Protein AF-A0A7V9UDD9-F1 (afdb_monomer_lite)

pLDDT: mean 84.95, std 16.73, range [38.5, 98.56]

Radius of gyration: 14.51 Å; chains: 1; bounding box: 34×24×44 Å

Foldseek 3Di:
DDPLQDDQPPPPDDDLVSLLSNLLVVLCVVVVDPDDDPVCNVVSVVSSVVSSVVVVVCNVPPPPPPDPDD

Secondary structure (DSSP, 8-state):
--TT----TT-S---HHHHHHHHHHHHHHHH--SS--HHHHHHHHHHHHHHHHHHHHHHHHS--------

Sequence (70 aa):
MCRSIKTLRGEPEVTSEDVAAAALQYVRKLSGYRKPSVANQAVFDTAVAEVAAATERLLENLVSHRALSS

Structure (mmCIF, N/CA/C/O backbone):
data_AF-A0A7V9UDD9-F1
#
_entry.id   AF-A0A7V9UDD9-F1
#
loop_
_atom_site.group_PDB
_atom_site.id
_atom_site.type_symbol
_atom_site.label_atom_id
_atom_site.label_alt_id
_atom_site.label_comp_id
_atom_site.label_asym_id
_atom_site.label_entity_id
_atom_site.label_seq_id
_atom_site.pdbx_PDB_ins_code
_atom_site.Cartn_x
_atom_site.Cartn_y
_atom_site.Cartn_z
_atom_site.occupancy
_atom_site.B_iso_or_equiv
_atom_site.auth_seq_id
_atom_site.auth_comp_id
_atom_site.auth_asym_id
_atom_site.auth_atom_id
_atom_site.pdbx_PDB_model_num
ATOM 1 N N . MET A 1 1 ? 2.723 18.169 2.881 1.00 48.91 1 MET A N 1
ATOM 2 C CA . MET A 1 1 ? 3.230 17.521 1.653 1.00 48.91 1 MET A CA 1
ATOM 3 C C . MET A 1 1 ? 3.704 16.121 2.043 1.00 48.91 1 MET A C 1
ATOM 5 O O . MET A 1 1 ? 4.644 16.019 2.822 1.00 48.91 1 MET A O 1
ATOM 9 N N . CYS A 1 2 ? 2.966 15.063 1.680 1.00 51.97 2 CYS A N 1
ATOM 10 C CA . CYS A 1 2 ? 3.289 13.687 2.092 1.00 51.97 2 CYS A CA 1
ATOM 11 C C . CYS A 1 2 ? 4.550 13.216 1.365 1.00 51.97 2 CYS A C 1
ATOM 13 O O . CYS A 1 2 ? 4.552 13.157 0.142 1.00 51.97 2 CYS A O 1
ATOM 15 N N . ARG A 1 3 ? 5.614 12.893 2.107 1.00 60.12 3 ARG A N 1
ATOM 16 C CA . ARG A 1 3 ? 6.937 12.596 1.532 1.00 60.12 3 ARG A CA 1
ATOM 17 C C . ARG A 1 3 ? 7.048 11.251 0.796 1.00 60.12 3 ARG A C 1
ATOM 19 O O . ARG A 1 3 ? 8.039 11.066 0.107 1.00 60.12 3 ARG A O 1
ATOM 26 N N . SER A 1 4 ? 6.077 10.338 0.913 1.00 64.94 4 SER A N 1
ATOM 27 C CA . SER A 1 4 ? 6.204 8.970 0.362 1.00 64.94 4 SER A CA 1
ATOM 28 C C . SER A 1 4 ? 5.294 8.645 -0.829 1.00 64.94 4 SER A C 1
ATOM 30 O O . SER A 1 4 ? 5.368 7.538 -1.340 1.00 64.94 4 SER A O 1
ATOM 32 N N . ILE A 1 5 ? 4.459 9.578 -1.307 1.00 73.25 5 ILE A N 1
ATOM 33 C CA . ILE A 1 5 ? 3.829 9.434 -2.633 1.00 73.25 5 ILE A CA 1
ATOM 34 C C . ILE A 1 5 ? 4.729 10.168 -3.628 1.00 73.25 5 ILE A C 1
ATOM 36 O O . ILE A 1 5 ? 4.639 11.387 -3.772 1.00 73.25 5 ILE A O 1
ATOM 40 N N . LYS A 1 6 ? 5.637 9.416 -4.256 1.00 75.75 6 LYS A N 1
ATOM 41 C CA . LYS A 1 6 ? 6.519 9.863 -5.343 1.00 75.75 6 LYS A CA 1
ATOM 42 C C . LYS A 1 6 ? 6.268 9.016 -6.591 1.00 75.75 6 LYS A C 1
ATOM 44 O O . LYS A 1 6 ? 5.767 7.896 -6.495 1.00 75.75 6 LYS A O 1
ATOM 49 N N . THR A 1 7 ? 6.617 9.541 -7.759 1.00 84.88 7 THR A N 1
ATOM 50 C CA . THR A 1 7 ? 6.620 8.749 -8.993 1.00 84.88 7 THR A CA 1
ATOM 51 C C . THR A 1 7 ? 7.768 7.748 -8.920 1.00 84.88 7 THR A C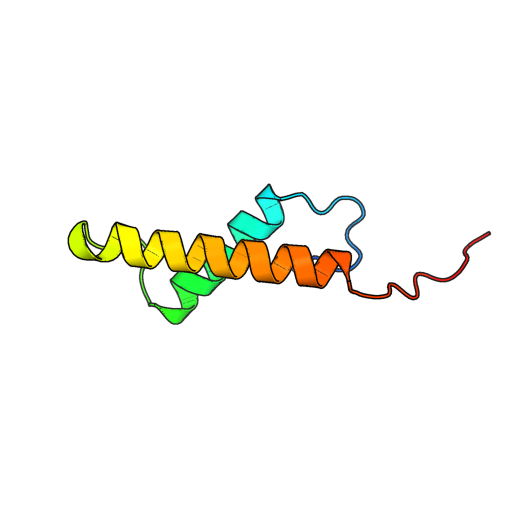 1
ATOM 53 O O . THR A 1 7 ? 8.918 8.161 -8.873 1.00 84.88 7 THR A O 1
ATOM 56 N N . LEU A 1 8 ? 7.461 6.448 -8.898 1.00 85.50 8 LEU A N 1
ATOM 57 C CA . LEU A 1 8 ? 8.483 5.390 -8.862 1.00 85.50 8 LEU A CA 1
ATOM 58 C C . LEU A 1 8 ? 9.024 5.049 -10.258 1.00 85.50 8 LEU A C 1
ATOM 60 O O . LEU A 1 8 ? 10.181 4.680 -10.418 1.00 85.50 8 LEU A O 1
ATOM 64 N N . ARG A 1 9 ? 8.205 5.201 -11.304 1.00 82.00 9 ARG A N 1
ATOM 65 C CA . ARG A 1 9 ? 8.619 4.919 -12.684 1.00 82.00 9 ARG A CA 1
ATOM 66 C C . ARG A 1 9 ? 9.757 5.856 -13.111 1.00 82.00 9 ARG A C 1
ATOM 68 O O . ARG A 1 9 ? 9.531 7.057 -13.243 1.00 82.00 9 ARG A O 1
ATOM 75 N N . GLY A 1 10 ? 10.917 5.286 -13.435 1.00 74.62 10 GLY A N 1
ATOM 76 C CA . GLY A 1 10 ? 12.085 6.020 -13.934 1.00 74.62 10 GLY A CA 1
ATOM 77 C C . GLY A 1 10 ? 13.131 6.350 -12.870 1.00 74.62 10 GLY A C 1
ATOM 78 O O . GLY A 1 10 ? 14.203 6.827 -13.234 1.00 74.62 10 GLY A O 1
ATOM 79 N N . GLU A 1 11 ? 12.859 6.053 -11.597 1.00 77.06 11 GLU A N 1
ATOM 80 C CA . GLU A 1 11 ? 13.885 6.095 -10.557 1.00 77.06 11 GLU A CA 1
ATOM 81 C C . GLU A 1 11 ? 14.922 4.986 -10.816 1.00 77.06 11 GLU A C 1
ATOM 83 O O . GLU A 1 11 ? 14.545 3.878 -11.216 1.00 77.06 11 GLU A O 1
ATOM 88 N N . PRO A 1 12 ? 16.225 5.265 -10.632 1.00 70.31 12 PRO A N 1
ATOM 89 C CA . PRO A 1 12 ? 17.288 4.319 -10.964 1.00 70.31 12 PRO A CA 1
ATOM 90 C C . PRO A 1 12 ? 17.246 3.048 -10.106 1.00 70.31 12 PRO A C 1
ATOM 92 O O . PRO A 1 12 ? 17.591 1.983 -10.607 1.00 70.31 12 PRO A O 1
ATOM 95 N N . GLU A 1 13 ? 16.776 3.152 -8.861 1.00 75.62 13 GLU A N 1
ATOM 96 C CA . GLU A 1 13 ? 16.603 2.033 -7.935 1.00 75.62 13 GLU A CA 1
ATOM 97 C C . GLU A 1 13 ? 15.282 2.210 -7.177 1.00 75.62 13 GLU A C 1
ATOM 99 O O . GLU A 1 13 ? 15.204 2.940 -6.191 1.00 75.62 13 GLU A O 1
ATOM 104 N N . VAL A 1 14 ? 14.214 1.574 -7.666 1.00 84.62 14 VAL A N 1
ATOM 105 C CA . VAL A 1 14 ? 12.976 1.420 -6.891 1.00 84.62 14 VAL A CA 1
ATOM 106 C C . VAL A 1 14 ? 13.109 0.165 -6.048 1.00 84.62 14 VAL A C 1
ATOM 108 O O . VAL A 1 14 ? 13.239 -0.930 -6.591 1.00 84.62 14 VAL A O 1
ATOM 111 N N . THR A 1 15 ? 13.052 0.317 -4.730 1.00 89.19 15 THR A N 1
ATOM 112 C CA . THR A 1 15 ? 13.079 -0.819 -3.803 1.00 89.19 15 THR A CA 1
ATOM 113 C C . THR A 1 15 ? 11.662 -1.261 -3.428 1.00 89.19 15 THR A C 1
ATOM 115 O O . THR A 1 15 ? 10.713 -0.472 -3.482 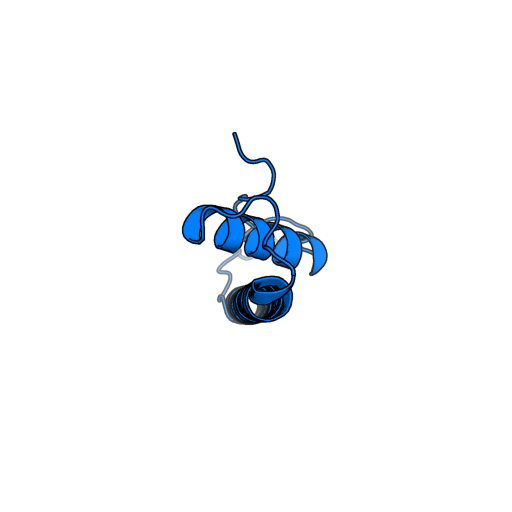1.00 89.19 15 THR A O 1
ATOM 118 N N . SER A 1 16 ? 11.497 -2.506 -2.971 1.00 89.25 16 SER A N 1
ATOM 119 C CA . SER A 1 16 ? 10.228 -2.954 -2.369 1.00 89.25 16 SER A CA 1
ATOM 120 C C . SER A 1 16 ? 9.834 -2.112 -1.148 1.00 89.25 16 SER A C 1
ATOM 122 O O . SER A 1 16 ? 8.648 -1.930 -0.878 1.00 89.25 16 SER A O 1
ATOM 124 N N . GLU A 1 17 ? 10.802 -1.523 -0.436 1.00 91.19 17 GLU A N 1
ATOM 125 C CA . GLU A 1 17 ? 10.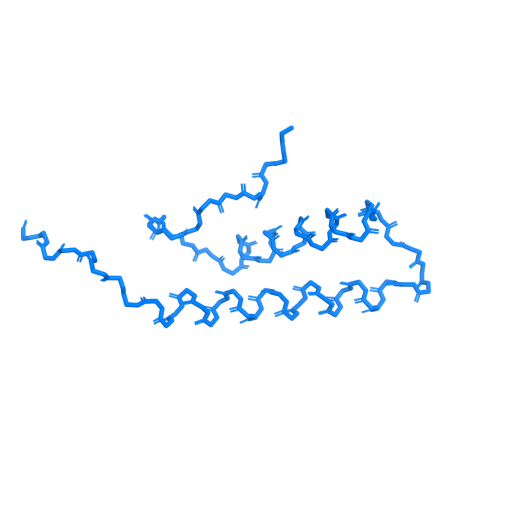534 -0.595 0.669 1.00 91.19 17 GLU A CA 1
ATOM 126 C C . GLU A 1 17 ? 9.899 0.714 0.183 1.00 91.19 17 GLU A C 1
ATOM 128 O O . GLU A 1 17 ? 8.966 1.211 0.819 1.00 91.19 17 GLU A O 1
ATOM 133 N N . ASP A 1 18 ? 10.332 1.251 -0.964 1.00 90.44 18 ASP A N 1
ATOM 134 C CA . ASP A 1 18 ? 9.694 2.415 -1.589 1.00 90.44 18 ASP A CA 1
ATOM 135 C C . ASP A 1 18 ? 8.237 2.115 -1.962 1.00 90.44 18 ASP A C 1
ATOM 137 O O . ASP A 1 18 ? 7.348 2.943 -1.736 1.00 90.44 18 ASP A O 1
ATOM 141 N N . VAL A 1 19 ? 7.982 0.921 -2.506 1.00 93.31 19 VAL A N 1
ATOM 142 C CA . VAL A 1 19 ? 6.634 0.475 -2.881 1.00 93.31 19 VAL A CA 1
ATOM 143 C C . VAL A 1 19 ? 5.753 0.289 -1.644 1.00 93.31 19 VAL A C 1
ATOM 145 O O . VAL A 1 19 ? 4.638 0.816 -1.601 1.00 93.31 19 VAL A O 1
ATOM 148 N N . ALA A 1 20 ? 6.259 -0.374 -0.602 1.00 94.38 20 ALA A N 1
ATOM 149 C CA . ALA A 1 20 ? 5.553 -0.541 0.666 1.00 94.38 20 ALA A CA 1
ATOM 150 C C . ALA A 1 20 ? 5.251 0.812 1.336 1.00 94.38 20 ALA A C 1
ATOM 152 O O . ALA A 1 20 ? 4.140 1.041 1.825 1.00 94.38 20 ALA A O 1
ATOM 153 N N . ALA A 1 21 ? 6.201 1.752 1.312 1.00 93.56 21 ALA A N 1
ATOM 154 C CA . ALA A 1 21 ? 6.011 3.097 1.843 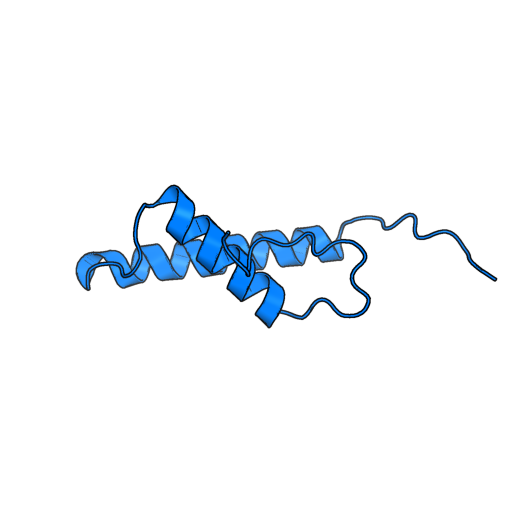1.00 93.56 21 ALA A CA 1
ATOM 155 C C . ALA A 1 21 ? 4.943 3.883 1.063 1.00 93.56 21 ALA A C 1
ATOM 157 O O . ALA A 1 21 ? 4.126 4.582 1.675 1.00 93.56 21 ALA A O 1
ATOM 158 N N . ALA A 1 22 ? 4.915 3.756 -0.266 1.00 93.56 22 ALA A N 1
ATOM 159 C CA . ALA A 1 22 ? 3.898 4.374 -1.110 1.00 93.56 22 ALA A CA 1
ATOM 160 C C . ALA A 1 22 ? 2.506 3.775 -0.848 1.00 93.56 22 ALA A C 1
ATOM 162 O O . ALA A 1 22 ? 1.549 4.524 -0.625 1.00 93.56 22 ALA A O 1
ATOM 163 N N . ALA A 1 23 ? 2.404 2.444 -0.789 1.00 95.56 23 ALA A N 1
ATOM 164 C CA . ALA A 1 23 ? 1.169 1.727 -0.479 1.00 95.56 23 ALA A CA 1
ATOM 165 C C . ALA A 1 23 ? 0.608 2.126 0.894 1.00 95.56 23 ALA A C 1
ATOM 167 O O . ALA A 1 23 ? -0.568 2.477 1.012 1.00 95.56 23 ALA A O 1
ATOM 168 N N . LEU A 1 24 ? 1.463 2.191 1.920 1.00 95.31 24 LEU A N 1
ATOM 169 C CA . LEU A 1 24 ? 1.077 2.648 3.253 1.00 95.31 24 LEU A CA 1
ATOM 170 C C . LEU A 1 24 ? 0.467 4.054 3.216 1.00 95.31 24 LEU A C 1
ATOM 172 O O . LEU A 1 24 ? -0.577 4.296 3.821 1.00 95.31 24 LEU A O 1
ATOM 176 N N . GLN A 1 25 ? 1.095 5.000 2.514 1.00 94.50 25 GLN A N 1
ATOM 177 C CA . GLN A 1 25 ? 0.561 6.362 2.429 1.00 94.50 25 GLN A CA 1
ATOM 178 C C . GLN A 1 25 ? -0.739 6.440 1.628 1.00 94.50 25 GLN A C 1
ATOM 180 O O . GLN A 1 25 ? -1.624 7.212 2.002 1.00 94.50 25 GLN A O 1
ATOM 185 N N . TYR A 1 26 ? -0.872 5.647 0.564 1.00 93.88 26 TYR A N 1
ATOM 186 C CA . TYR A 1 26 ? -2.109 5.540 -0.203 1.00 93.88 26 TYR A CA 1
ATOM 187 C C . TYR A 1 26 ? -3.271 5.085 0.688 1.00 93.88 26 TYR A C 1
ATOM 189 O O . TYR A 1 26 ? -4.279 5.788 0.792 1.00 93.88 26 TYR A O 1
ATOM 197 N N . VAL A 1 27 ? -3.094 3.979 1.417 1.00 96.12 27 VAL A N 1
ATOM 198 C CA . VAL A 1 27 ? -4.136 3.442 2.303 1.00 96.12 27 VAL A CA 1
ATOM 199 C C . VAL A 1 27 ? -4.462 4.432 3.422 1.00 96.12 27 VAL A C 1
ATOM 201 O O . VAL A 1 27 ? -5.635 4.730 3.630 1.00 96.12 27 VAL A O 1
ATOM 204 N N . ARG A 1 28 ? -3.458 5.047 4.073 1.00 95.44 28 ARG A N 1
ATOM 205 C CA . ARG A 1 28 ? -3.687 6.109 5.078 1.00 95.44 28 ARG A CA 1
ATOM 206 C C . ARG A 1 28 ? -4.519 7.264 4.53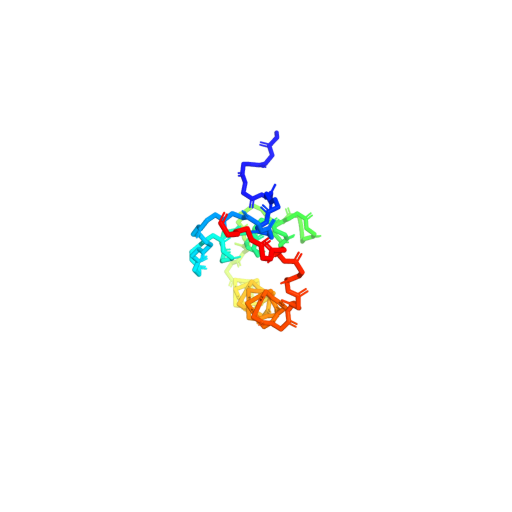1 1.00 95.44 28 ARG A C 1
ATOM 208 O O . ARG A 1 28 ? -5.382 7.799 5.228 1.00 95.44 28 ARG A O 1
ATOM 215 N N . LYS A 1 29 ? -4.228 7.689 3.298 1.00 94.00 29 LYS A N 1
ATOM 216 C CA . LYS A 1 29 ? -4.904 8.824 2.672 1.00 94.00 29 LYS A CA 1
ATOM 217 C C . LYS A 1 29 ? -6.370 8.514 2.390 1.00 94.00 29 LYS A C 1
ATOM 219 O O . LYS A 1 29 ? -7.200 9.388 2.631 1.00 94.00 29 LYS A O 1
ATOM 224 N N . LEU A 1 30 ? -6.675 7.315 1.899 1.00 94.69 30 LEU A N 1
ATOM 225 C CA . LEU A 1 30 ? -8.043 6.925 1.557 1.00 94.69 30 LEU A CA 1
ATOM 226 C C . LEU A 1 30 ? -8.871 6.514 2.770 1.00 94.69 30 LEU A C 1
ATOM 228 O O . LEU A 1 30 ? -10.036 6.882 2.863 1.00 94.69 30 LEU A O 1
ATOM 232 N N . SER A 1 31 ? -8.277 5.793 3.718 1.00 95.19 31 SER A N 1
ATOM 233 C CA . SER A 1 31 ? -8.991 5.340 4.910 1.00 95.19 31 SER A CA 1
ATOM 234 C C . SER A 1 31 ? -9.171 6.447 5.957 1.00 95.19 31 SER A C 1
ATOM 236 O O . SER A 1 31 ? -9.934 6.279 6.903 1.00 95.19 31 SER A O 1
ATOM 238 N N . GLY A 1 32 ? -8.413 7.547 5.857 1.00 95.12 32 GLY A N 1
ATOM 239 C CA . GLY A 1 32 ? -8.359 8.601 6.875 1.00 95.12 32 GLY A CA 1
ATOM 240 C C . GLY A 1 32 ? -7.612 8.201 8.155 1.00 95.12 32 GLY A C 1
ATOM 241 O O . GLY A 1 32 ? -7.516 9.001 9.088 1.00 95.12 32 GLY A O 1
ATOM 242 N N . TYR A 1 33 ? -7.042 6.992 8.218 1.00 93.56 33 TYR A N 1
ATOM 243 C CA . TYR A 1 33 ? -6.305 6.522 9.389 1.00 93.56 33 TYR A CA 1
ATOM 244 C C . TYR A 1 33 ? -4.859 7.014 9.361 1.00 93.56 33 TYR A C 1
ATOM 246 O O . TYR A 1 33 ? -4.111 6.758 8.424 1.00 93.56 33 TYR A O 1
ATOM 254 N N . ARG A 1 34 ? -4.413 7.654 10.448 1.00 87.25 34 ARG A N 1
ATOM 255 C CA . ARG A 1 34 ? -2.971 7.784 10.742 1.00 87.25 34 ARG A CA 1
ATOM 256 C C . ARG A 1 34 ? -2.436 6.541 11.449 1.00 87.25 34 ARG A C 1
ATOM 258 O O . ARG A 1 34 ? -1.352 6.060 11.121 1.00 87.25 34 ARG A O 1
ATOM 265 N N . LYS A 1 35 ? -3.231 6.028 12.388 1.00 91.19 35 LYS A N 1
ATOM 266 C CA . LYS A 1 35 ? -3.037 4.780 13.121 1.00 91.19 35 LYS A CA 1
ATOM 267 C C . LYS A 1 35 ? -4.415 4.111 13.243 1.00 91.19 35 LYS A C 1
ATOM 269 O O . LYS A 1 35 ? -5.301 4.741 13.823 1.00 91.19 35 LYS A O 1
ATOM 274 N N . PRO A 1 36 ? -4.636 2.926 12.653 1.00 94.19 36 PRO A N 1
ATOM 275 C CA . PRO A 1 36 ? -5.898 2.209 12.806 1.00 94.19 36 PRO A CA 1
ATOM 276 C C . PRO A 1 36 ? -6.085 1.733 14.258 1.00 94.19 36 PRO A C 1
ATOM 278 O O . PRO A 1 36 ? -5.134 1.658 15.039 1.00 94.19 36 PRO A O 1
ATOM 281 N N . SER A 1 37 ? -7.331 1.444 14.636 1.00 96.06 37 SER A N 1
ATOM 282 C CA . SER A 1 37 ? -7.634 0.777 15.907 1.00 96.06 37 SER A CA 1
ATOM 283 C C . SER A 1 37 ? -7.166 -0.681 15.870 1.00 96.06 37 SER A C 1
ATOM 285 O O . SER A 1 37 ? -6.974 -1.243 14.795 1.00 96.06 37 SER A O 1
ATOM 287 N N . VAL A 1 38 ? -7.054 -1.324 17.038 1.00 95.31 38 VAL A N 1
ATOM 288 C CA . VAL A 1 38 ? -6.689 -2.753 17.132 1.00 95.31 38 VAL A CA 1
ATOM 289 C C . VAL A 1 38 ? -7.622 -3.626 16.284 1.00 95.31 38 VAL A C 1
ATOM 291 O O . VAL A 1 38 ? -7.153 -4.503 15.569 1.00 95.31 38 VAL A O 1
ATOM 294 N N . ALA A 1 39 ? -8.926 -3.335 16.295 1.00 96.12 39 ALA A N 1
ATOM 295 C CA . ALA A 1 39 ? -9.917 -4.074 15.513 1.00 96.12 39 ALA A CA 1
ATOM 296 C C . ALA A 1 39 ? -9.729 -3.931 13.990 1.00 96.12 39 ALA A C 1
ATOM 298 O O . ALA A 1 39 ? -10.018 -4.865 13.249 1.00 96.12 39 ALA A O 1
ATOM 299 N N . ASN A 1 40 ? -9.218 -2.787 13.524 1.00 97.06 40 ASN A N 1
ATOM 300 C CA . ASN A 1 40 ? -9.060 -2.498 12.095 1.00 97.06 40 ASN A CA 1
ATOM 301 C C . ASN A 1 40 ? -7.626 -2.708 11.591 1.00 97.06 40 ASN A C 1
ATOM 303 O O . ASN A 1 40 ? -7.383 -2.563 10.395 1.00 97.06 40 ASN A O 1
ATOM 307 N N . GLN A 1 41 ? -6.682 -3.043 12.478 1.00 97.12 41 GLN A N 1
ATOM 308 C CA . GLN A 1 41 ? -5.264 -3.195 12.150 1.00 97.12 41 GLN A CA 1
ATOM 309 C C . GLN A 1 41 ? -5.058 -4.261 11.066 1.00 97.12 41 GLN A C 1
ATOM 311 O O . GLN A 1 41 ? -4.446 -3.974 10.046 1.00 97.12 41 GLN A O 1
ATOM 316 N N . ALA A 1 42 ? -5.671 -5.439 11.224 1.00 97.88 42 ALA A N 1
ATOM 317 C CA . ALA A 1 42 ? -5.536 -6.533 10.261 1.00 97.88 42 ALA A CA 1
ATOM 318 C C . ALA A 1 42 ? -6.047 -6.164 8.855 1.00 97.88 42 ALA A C 1
ATOM 320 O O . ALA A 1 42 ? -5.388 -6.455 7.857 1.00 97.88 42 ALA A O 1
ATOM 321 N N . VAL A 1 43 ? -7.198 -5.487 8.763 1.00 98.00 43 VAL A N 1
ATOM 322 C CA . VAL A 1 43 ? -7.769 -5.048 7.475 1.00 98.00 43 VAL A CA 1
ATOM 323 C C . VAL A 1 43 ? -6.909 -3.953 6.846 1.00 98.00 43 VAL A C 1
ATOM 325 O O . VAL A 1 43 ? -6.671 -3.968 5.641 1.00 98.00 43 VAL A O 1
ATOM 328 N N . PHE A 1 44 ? -6.409 -3.021 7.659 1.00 97.94 44 PHE A N 1
ATOM 329 C CA . PHE A 1 44 ? -5.511 -1.968 7.202 1.00 97.94 44 PHE A CA 1
ATOM 330 C C . PHE A 1 44 ? -4.204 -2.545 6.642 1.00 97.94 44 PHE A C 1
ATOM 332 O O . PHE A 1 44 ? -3.804 -2.181 5.538 1.00 97.94 44 PHE A O 1
ATOM 339 N N . ASP A 1 45 ? -3.572 -3.471 7.364 1.00 97.50 45 ASP A N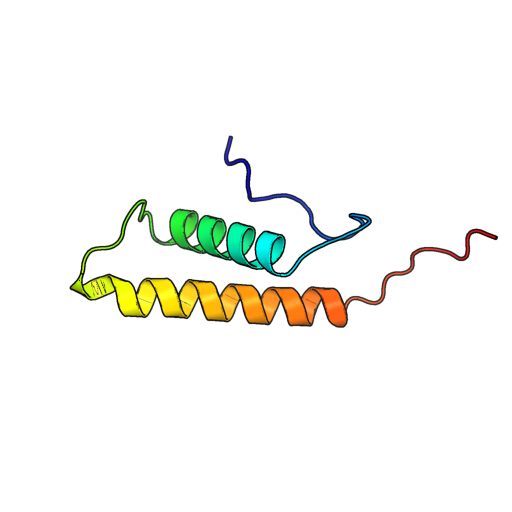 1
ATOM 340 C CA . ASP A 1 45 ? -2.308 -4.093 6.957 1.00 97.50 45 ASP A CA 1
ATOM 341 C C . ASP A 1 45 ? -2.480 -4.943 5.693 1.00 97.50 45 ASP A C 1
ATOM 343 O O . ASP A 1 45 ? -1.647 -4.877 4.788 1.00 97.50 45 ASP A O 1
ATOM 347 N N . THR A 1 46 ? -3.601 -5.663 5.583 1.00 98.38 46 THR A N 1
ATOM 348 C CA . THR A 1 46 ? -3.952 -6.422 4.372 1.00 98.38 46 THR A CA 1
ATOM 349 C C . THR A 1 46 ? -4.067 -5.498 3.161 1.00 98.38 46 THR A C 1
ATOM 351 O O . THR A 1 46 ? -3.437 -5.749 2.136 1.00 98.38 46 THR A O 1
ATOM 354 N N . ALA A 1 47 ? -4.788 -4.378 3.289 1.00 98.25 47 ALA A N 1
ATOM 355 C CA . ALA A 1 47 ? -4.931 -3.414 2.200 1.00 98.25 47 ALA A CA 1
ATOM 356 C C . ALA A 1 47 ? -3.579 -2.818 1.767 1.00 98.25 47 ALA A C 1
ATOM 358 O O . ALA A 1 47 ? -3.339 -2.619 0.577 1.00 98.25 47 ALA A O 1
ATOM 359 N N . VAL A 1 48 ? -2.672 -2.545 2.715 1.00 97.50 48 VAL A N 1
ATOM 360 C CA . VAL A 1 48 ? -1.318 -2.063 2.394 1.00 97.50 48 VAL A CA 1
ATOM 361 C C . VAL A 1 48 ? -0.540 -3.117 1.605 1.00 97.50 48 VAL A C 1
ATOM 363 O O . VAL A 1 48 ? 0.058 -2.778 0.583 1.00 97.50 48 VAL A O 1
ATOM 366 N N . ALA A 1 49 ? -0.573 -4.381 2.035 1.00 98.19 49 ALA A N 1
ATOM 367 C CA . ALA A 1 49 ? 0.121 -5.474 1.356 1.00 98.19 49 ALA A CA 1
ATOM 368 C C . ALA A 1 49 ? -0.409 -5.710 -0.069 1.00 98.19 49 ALA A C 1
ATOM 370 O O . ALA A 1 49 ? 0.374 -5.863 -1.007 1.00 98.19 49 ALA A O 1
ATOM 371 N N . GLU A 1 50 ? -1.729 -5.680 -0.260 1.00 98.56 50 GLU A N 1
ATOM 372 C CA . GLU A 1 50 ? -2.354 -5.865 -1.574 1.00 98.56 50 GLU A CA 1
ATOM 373 C C . GLU A 1 50 ? -1.993 -4.745 -2.554 1.00 98.56 50 GLU A C 1
ATOM 375 O O . GLU A 1 50 ? -1.656 -5.012 -3.711 1.00 98.56 50 GLU A O 1
ATOM 380 N N . VAL A 1 51 ? -2.014 -3.491 -2.090 1.00 97.50 51 VAL A N 1
ATOM 381 C CA . VAL A 1 51 ? -1.623 -2.332 -2.904 1.00 97.50 51 VAL A CA 1
ATOM 382 C C . VAL A 1 51 ? -0.137 -2.392 -3.257 1.00 97.50 51 VAL A C 1
ATOM 384 O O . VAL A 1 51 ? 0.220 -2.103 -4.402 1.00 97.50 51 VAL A O 1
ATOM 387 N N . ALA A 1 52 ? 0.723 -2.796 -2.318 1.00 96.81 52 ALA A N 1
ATOM 388 C CA . ALA A 1 52 ? 2.148 -2.979 -2.579 1.00 96.81 52 ALA A CA 1
ATOM 389 C C . ALA A 1 52 ? 2.373 -4.040 -3.668 1.00 96.81 52 ALA A C 1
ATOM 391 O O . ALA A 1 52 ? 2.952 -3.730 -4.705 1.00 96.81 52 ALA A O 1
ATOM 392 N N . ALA A 1 53 ? 1.796 -5.234 -3.511 1.00 97.50 53 ALA A N 1
ATOM 393 C CA . ALA A 1 53 ? 1.925 -6.319 -4.484 1.00 97.50 53 ALA A CA 1
ATOM 394 C C . ALA A 1 53 ? 1.331 -5.965 -5.861 1.00 97.50 53 ALA A C 1
ATOM 396 O O . ALA A 1 53 ? 1.842 -6.368 -6.906 1.00 97.50 53 ALA A O 1
ATOM 397 N N . ALA A 1 54 ? 0.218 -5.225 -5.909 1.00 97.25 54 ALA A N 1
ATOM 398 C CA . ALA A 1 54 ? -0.327 -4.712 -7.167 1.00 97.25 54 ALA A CA 1
ATOM 399 C C . ALA A 1 54 ? 0.631 -3.718 -7.843 1.00 97.25 54 ALA A C 1
ATOM 401 O O . ALA A 1 54 ? 0.794 -3.755 -9.062 1.00 97.25 54 ALA A O 1
ATOM 402 N N . THR A 1 55 ? 1.284 -2.864 -7.056 1.00 94.81 55 THR A N 1
ATOM 403 C CA . THR A 1 55 ? 2.235 -1.863 -7.551 1.00 94.81 55 THR A CA 1
ATOM 404 C C . THR A 1 55 ? 3.539 -2.500 -8.033 1.00 94.81 55 THR A C 1
ATOM 406 O O . THR A 1 55 ? 4.023 -2.114 -9.091 1.00 94.81 55 THR A O 1
ATOM 409 N N . GLU A 1 56 ? 4.080 -3.496 -7.325 1.00 93.75 56 GLU A N 1
ATOM 410 C CA . GLU A 1 56 ? 5.258 -4.258 -7.771 1.00 93.75 56 GLU A CA 1
ATOM 411 C C . GLU A 1 56 ? 4.991 -4.918 -9.125 1.00 93.75 56 GLU A C 1
ATOM 413 O O . GLU A 1 56 ? 5.693 -4.638 -10.095 1.00 93.75 56 GLU A O 1
ATOM 418 N N . ARG A 1 57 ? 3.884 -5.665 -9.241 1.00 94.62 57 ARG A N 1
ATOM 419 C CA . ARG A 1 57 ? 3.473 -6.282 -10.512 1.00 94.62 57 ARG A CA 1
ATOM 420 C C . ARG A 1 57 ? 3.294 -5.255 -11.626 1.00 94.62 57 ARG A C 1
ATOM 422 O O . ARG A 1 57 ? 3.676 -5.520 -12.762 1.00 94.62 57 ARG A O 1
ATOM 429 N N . LEU A 1 58 ? 2.721 -4.086 -11.330 1.00 93.00 58 LEU A N 1
ATOM 430 C CA . LEU A 1 58 ? 2.622 -3.004 -12.309 1.00 93.00 58 LEU A CA 1
ATOM 431 C C . LEU A 1 58 ? 4.016 -2.583 -12.787 1.00 93.00 58 LEU A C 1
ATOM 433 O O . LEU A 1 58 ? 4.249 -2.550 -13.989 1.00 93.00 58 LEU A O 1
ATOM 437 N N . LEU A 1 59 ? 4.936 -2.271 -11.872 1.00 90.06 59 LEU A N 1
ATOM 438 C CA . LEU A 1 59 ? 6.278 -1.795 -12.216 1.00 90.06 59 LEU A CA 1
ATOM 439 C C . LEU A 1 59 ? 7.094 -2.839 -12.992 1.00 90.06 59 LEU A C 1
ATOM 441 O O . LEU A 1 59 ? 7.786 -2.464 -13.933 1.00 90.06 59 LEU A O 1
ATOM 445 N N . GLU A 1 60 ? 6.959 -4.122 -12.654 1.00 88.88 60 GLU A N 1
ATOM 446 C CA . GLU A 1 60 ? 7.584 -5.241 -13.373 1.00 88.88 60 GLU A CA 1
ATOM 447 C C . GLU A 1 60 ? 7.064 -5.395 -14.809 1.00 88.88 60 GLU A C 1
ATOM 449 O O . GLU A 1 60 ? 7.827 -5.717 -15.718 1.00 88.88 60 GLU A O 1
ATOM 454 N N . ASN A 1 61 ? 5.764 -5.168 -15.026 1.00 89.25 61 ASN A N 1
ATOM 455 C CA . ASN A 1 61 ? 5.109 -5.397 -16.318 1.00 89.25 61 ASN A CA 1
ATOM 456 C C . ASN A 1 61 ? 5.007 -4.136 -17.187 1.00 89.25 61 ASN A C 1
ATOM 458 O O . ASN A 1 61 ? 4.622 -4.214 -18.357 1.00 89.25 61 ASN A O 1
ATOM 462 N N . LEU A 1 62 ? 5.333 -2.959 -16.647 1.00 88.69 62 LEU A N 1
ATOM 463 C CA . LEU A 1 62 ? 5.408 -1.740 -17.438 1.00 88.69 62 LEU A CA 1
ATOM 464 C C . LEU A 1 62 ? 6.542 -1.871 -18.457 1.00 88.69 62 LEU A C 1
ATOM 466 O O . LEU A 1 62 ? 7.724 -1.821 -18.113 1.00 88.69 62 LEU A O 1
ATOM 470 N N . VAL A 1 63 ? 6.171 -1.958 -19.735 1.00 70.62 63 VAL A N 1
ATOM 471 C CA . VAL A 1 63 ? 7.114 -1.877 -20.853 1.00 70.62 63 VAL A CA 1
ATOM 472 C C . VAL A 1 63 ? 7.739 -0.485 -20.839 1.00 70.62 63 VAL A C 1
ATOM 474 O O . VAL A 1 63 ? 7.178 0.493 -21.336 1.00 70.62 63 VAL A O 1
ATOM 477 N N . SER A 1 64 ? 8.905 -0.374 -20.211 1.00 61.03 64 SER A N 1
ATOM 478 C CA . SER A 1 64 ? 9.661 0.866 -20.201 1.00 61.03 64 SER A CA 1
ATOM 479 C C . SER A 1 64 ? 10.315 1.027 -21.564 1.00 61.03 64 SER A C 1
ATOM 481 O O . SER A 1 64 ? 11.349 0.432 -21.846 1.00 61.03 64 SER A O 1
ATOM 483 N N . HIS A 1 65 ? 9.746 1.898 -22.397 1.00 48.66 65 HIS A N 1
ATOM 484 C CA . HIS A 1 65 ? 10.398 2.460 -23.583 1.00 48.66 65 HIS A CA 1
ATOM 485 C C . HIS A 1 65 ? 11.550 3.400 -23.171 1.00 48.66 65 HIS A C 1
ATOM 487 O O . HIS A 1 65 ? 11.694 4.506 -23.690 1.00 48.66 65 HIS A O 1
ATOM 493 N N . ARG A 1 66 ? 12.366 3.004 -22.185 1.00 53.88 66 ARG A N 1
ATOM 494 C CA . ARG A 1 66 ? 13.602 3.701 -21.852 1.00 53.88 66 ARG A CA 1
ATOM 495 C C . ARG A 1 66 ? 14.527 3.424 -23.023 1.00 53.88 66 ARG A C 1
ATOM 497 O O . ARG A 1 66 ? 15.138 2.365 -23.114 1.00 53.88 66 ARG A O 1
ATOM 504 N N . ALA A 1 67 ? 14.448 4.341 -23.980 1.00 43.38 67 ALA A N 1
ATOM 505 C CA . ALA A 1 67 ? 15.146 4.313 -25.239 1.00 43.38 67 ALA A CA 1
ATOM 506 C C . ALA A 1 67 ? 16.576 3.836 -25.019 1.00 43.38 67 ALA A C 1
ATOM 508 O O . ALA A 1 67 ? 17.267 4.325 -24.121 1.00 43.38 67 ALA A O 1
ATOM 509 N N . LEU A 1 68 ? 16.970 2.889 -25.869 1.00 44.19 68 LEU A N 1
ATOM 510 C CA . LEU A 1 68 ? 18.330 2.708 -26.352 1.00 44.19 68 LEU A CA 1
ATOM 511 C C . LEU A 1 68 ? 19.080 4.043 -26.249 1.00 44.19 68 LEU A C 1
ATOM 513 O O . LEU A 1 68 ? 18.897 4.930 -27.077 1.00 44.19 68 LEU A O 1
ATOM 517 N N . SER A 1 69 ? 19.854 4.213 -25.188 1.00 39.69 69 SER A N 1
ATOM 518 C CA . SER A 1 69 ? 20.859 5.261 -25.108 1.00 39.69 69 SER A CA 1
ATOM 519 C C . SER A 1 69 ? 22.168 4.504 -25.093 1.00 39.69 69 SER A C 1
ATOM 521 O O . SER A 1 69 ? 22.562 3.934 -24.075 1.00 39.69 69 SER A O 1
ATOM 523 N N . SER A 1 70 ? 22.674 4.368 -26.318 1.00 38.50 70 SER A N 1
ATOM 524 C CA . SER A 1 70 ? 24.031 3.969 -26.660 1.00 38.50 70 SER A CA 1
ATOM 525 C C . SER A 1 70 ? 25.060 4.930 -26.076 1.00 38.50 70 SER A C 1
ATOM 527 O O . SER A 1 70 ? 24.680 6.069 -25.721 1.00 38.50 70 SER A O 1
#